Protein AF-Q9EXD4-F1 (afdb_monomer)

Sequence (128 aa):
MSNFFEKYINGFIETLDQIDAADFQRIQHDFDPNQFPYDWVVERVSDVKDYLLNPRDFSDVETFKSTMRAKIKHFYACYSSKIPFFLFTSFVLAIFNSVGQYVKYHCDLDFTNPDAVTIFFREKALND

Secondary structure (DSSP, 8-state):
---HHHHHHHHHHHHHHT--HHHHHHHHHH--TTSS-HHHHHTT-TTHHHH---GGG-SSHHHHHHHHHHHHHHHHHHHTTTS-HHHHHHHHHHHTHHHHHHHHHH----TT-HHHHHHHHHHHTT--

Organism: Mycoplasma pneumoniae (strain ATCC 29342 / M129 / Subtype 1) (NCBI:txid272634)

Solvent-accessible surface area (backbone atoms only — not comparable to full-atom values): 7500 Å² total; per-residue (Å²): 130,88,50,71,65,56,38,32,51,48,10,47,51,56,54,48,68,68,56,44,66,69,54,41,53,49,43,39,69,71,63,58,81,75,80,37,75,40,71,68,40,53,79,74,36,91,63,48,77,80,54,56,72,64,63,74,82,46,95,49,55,66,65,44,46,54,52,49,53,54,42,52,52,51,48,46,74,72,36,64,90,76,43,60,66,74,57,43,56,53,42,48,43,36,52,48,36,66,52,52,50,53,46,61,75,77,41,101,68,59,81,88,39,67,64,57,53,50,48,51,25,37,50,51,51,66,76,118

Foldseek 3Di:
DPQLLNLLLLLLLVLLVPQAFVLLVVLLVPPDLPPAVQVVLCVPPVVLVVLADRSVVDPGSVVVSVSNNVSSVVCCVVPVVPDPPLVSLSNCCSRVVSSVSSCVVPDPFDPVDSVRSSVNSSVSSVPD

Structure (mmCIF, N/CA/C/O backbone):
data_AF-Q9EXD4-F1
#
_entry.id   AF-Q9EXD4-F1
#
loop_
_atom_site.group_PDB
_atom_site.id
_atom_site.type_symbol
_atom_site.label_atom_id
_atom_site.label_alt_id
_atom_site.label_comp_id
_atom_site.label_asym_id
_atom_site.label_entity_id
_atom_site.label_seq_id
_atom_site.pdbx_PDB_ins_code
_a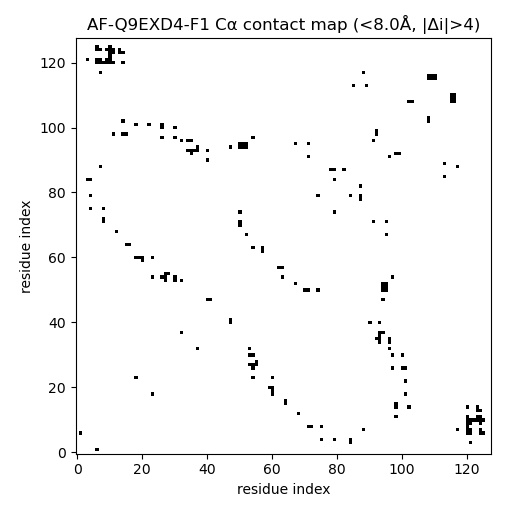tom_site.Cartn_x
_atom_site.Cartn_y
_atom_site.Cartn_z
_atom_site.occupancy
_atom_site.B_iso_or_equiv
_atom_site.auth_seq_id
_atom_site.auth_comp_id
_atom_site.auth_asym_id
_atom_site.auth_atom_id
_atom_site.pdbx_PDB_model_num
ATOM 1 N N . MET A 1 1 ? 1.554 -17.017 16.048 1.00 41.81 1 MET A N 1
ATOM 2 C CA . MET A 1 1 ? 1.756 -17.178 14.592 1.00 41.81 1 MET A CA 1
ATOM 3 C C . MET A 1 1 ? 1.886 -15.788 14.015 1.00 41.81 1 MET A C 1
ATOM 5 O O . MET A 1 1 ? 0.988 -14.994 14.250 1.00 41.81 1 MET A O 1
ATOM 9 N N . SER A 1 2 ? 2.984 -15.466 13.336 1.00 51.72 2 SER A N 1
ATOM 10 C CA . SER A 1 2 ? 3.032 -14.220 12.569 1.00 51.72 2 SER A CA 1
ATOM 11 C C . SER A 1 2 ? 2.018 -14.337 11.432 1.00 51.72 2 SER A C 1
ATOM 13 O O . SER A 1 2 ? 2.086 -15.284 10.647 1.00 51.72 2 SER A O 1
ATOM 15 N N . ASN A 1 3 ? 1.026 -13.449 11.417 1.00 79.12 3 ASN A N 1
ATOM 16 C CA . ASN A 1 3 ? -0.038 -13.478 10.428 1.00 79.12 3 ASN A CA 1
ATOM 17 C C . ASN A 1 3 ? 0.558 -13.084 9.065 1.00 79.12 3 ASN A C 1
ATOM 19 O O . ASN A 1 3 ? 1.175 -12.027 8.953 1.00 79.12 3 ASN A O 1
ATOM 23 N N . PHE A 1 4 ? 0.411 -13.922 8.032 1.00 85.62 4 PHE A N 1
ATOM 24 C CA . PHE A 1 4 ? 0.935 -13.639 6.684 1.00 85.62 4 PHE A CA 1
ATOM 25 C C . PHE A 1 4 ? 0.501 -12.261 6.170 1.00 85.62 4 PHE A C 1
ATOM 27 O O . PHE A 1 4 ? 1.292 -11.561 5.541 1.00 85.62 4 PHE A O 1
ATOM 34 N N . PHE A 1 5 ? -0.723 -11.850 6.508 1.00 89.12 5 PHE A N 1
ATOM 35 C CA . PHE A 1 5 ? -1.245 -10.529 6.185 1.00 89.12 5 PHE A CA 1
ATOM 36 C C . PHE A 1 5 ? -0.460 -9.405 6.865 1.00 89.12 5 PHE A C 1
ATOM 38 O O . PHE A 1 5 ? -0.137 -8.417 6.220 1.00 89.12 5 PHE A O 1
ATOM 45 N N . GLU A 1 6 ? -0.121 -9.556 8.144 1.00 89.00 6 GLU A N 1
ATOM 46 C CA . GLU A 1 6 ? 0.622 -8.546 8.901 1.00 89.00 6 GLU A CA 1
ATOM 47 C C . GLU A 1 6 ? 2.035 -8.366 8.344 1.00 89.00 6 GLU A C 1
ATOM 49 O O . GLU A 1 6 ? 2.454 -7.240 8.102 1.00 89.00 6 GLU A O 1
ATOM 54 N N . LYS A 1 7 ? 2.736 -9.468 8.041 1.00 88.19 7 LYS A N 1
ATOM 55 C CA . LYS A 1 7 ? 4.046 -9.409 7.370 1.00 88.19 7 LYS A CA 1
ATOM 56 C C . LYS A 1 7 ? 3.963 -8.694 6.027 1.00 88.19 7 LYS A C 1
ATOM 58 O O . LYS A 1 7 ? 4.773 -7.820 5.753 1.00 88.19 7 LYS A O 1
ATOM 63 N N . TYR A 1 8 ? 2.971 -9.043 5.211 1.00 89.56 8 TYR A N 1
ATOM 64 C CA . TYR A 1 8 ? 2.772 -8.403 3.916 1.00 89.56 8 TYR A CA 1
ATOM 65 C C . TYR A 1 8 ? 2.513 -6.894 4.052 1.00 89.56 8 TYR A C 1
ATOM 67 O O . TYR A 1 8 ? 3.142 -6.098 3.362 1.00 89.56 8 TYR A O 1
ATOM 75 N N . ILE A 1 9 ? 1.632 -6.487 4.972 1.00 92.88 9 ILE A N 1
ATOM 76 C CA . ILE A 1 9 ? 1.331 -5.070 5.217 1.00 92.88 9 ILE A CA 1
ATOM 77 C C . ILE A 1 9 ? 2.538 -4.317 5.776 1.00 92.88 9 ILE A C 1
ATOM 79 O O . ILE A 1 9 ? 2.773 -3.183 5.368 1.00 92.88 9 ILE A O 1
ATOM 83 N N . ASN A 1 10 ? 3.322 -4.926 6.664 1.00 91.94 10 ASN A N 1
ATOM 84 C CA . ASN A 1 10 ? 4.518 -4.285 7.204 1.00 91.94 10 ASN A CA 1
ATOM 85 C C . ASN A 1 10 ? 5.553 -4.025 6.108 1.00 91.94 10 ASN A C 1
ATOM 87 O O . ASN A 1 10 ? 6.029 -2.902 6.002 1.00 91.94 10 ASN A O 1
ATOM 91 N N . GLY A 1 11 ? 5.819 -4.995 5.232 1.00 91.31 11 GLY A N 1
ATOM 92 C CA . GLY A 1 11 ? 6.750 -4.774 4.124 1.00 91.31 11 GLY A CA 1
ATOM 93 C C . GLY A 1 11 ? 6.204 -3.828 3.058 1.00 91.31 11 GLY A C 1
ATOM 94 O O . GLY A 1 11 ? 6.966 -3.093 2.433 1.00 91.31 11 GLY A O 1
ATOM 95 N N . PHE A 1 12 ? 4.879 -3.771 2.881 1.00 93.19 12 PHE A N 1
ATOM 96 C CA . PHE A 1 12 ? 4.245 -2.730 2.072 1.00 93.19 12 PHE A CA 1
ATOM 97 C C . PHE A 1 12 ? 4.499 -1.334 2.656 1.00 93.19 12 PHE A C 1
ATOM 99 O O . PHE A 1 12 ? 4.870 -0.421 1.923 1.00 93.19 12 PHE A O 1
ATOM 106 N N . ILE A 1 13 ? 4.326 -1.163 3.971 1.00 94.31 13 ILE A N 1
ATOM 107 C CA . ILE A 1 13 ? 4.574 0.108 4.669 1.00 94.31 13 ILE A CA 1
ATOM 108 C C . ILE A 1 13 ? 6.059 0.482 4.621 1.00 94.31 13 ILE A C 1
ATOM 110 O O . ILE A 1 13 ? 6.381 1.633 4.358 1.00 94.31 13 ILE A O 1
ATOM 114 N N . GLU A 1 14 ? 6.960 -0.473 4.810 1.00 92.69 14 GLU A N 1
ATOM 115 C CA . GLU A 1 14 ? 8.402 -0.242 4.700 1.00 92.69 14 GLU A CA 1
ATOM 116 C C . GLU A 1 14 ? 8.797 0.199 3.282 1.00 92.69 14 GLU A C 1
ATOM 118 O O . GLU A 1 14 ? 9.573 1.134 3.101 1.00 92.69 14 GLU A O 1
ATOM 123 N N . THR A 1 15 ? 8.196 -0.414 2.260 1.00 92.75 15 THR A N 1
ATOM 124 C CA . THR A 1 15 ? 8.395 -0.005 0.863 1.00 92.75 15 THR A CA 1
ATOM 125 C C . THR A 1 15 ? 7.835 1.397 0.604 1.00 92.75 15 THR A C 1
ATOM 127 O O . THR A 1 15 ? 8.478 2.202 -0.062 1.00 92.75 15 THR A O 1
ATOM 130 N N . LEU A 1 16 ? 6.658 1.722 1.151 1.00 94.81 16 LEU A N 1
ATOM 131 C CA . LEU A 1 16 ? 6.085 3.072 1.099 1.00 94.81 16 LEU A CA 1
ATOM 132 C C . LEU A 1 16 ? 7.030 4.107 1.724 1.00 94.81 16 LEU A C 1
ATOM 134 O O . LEU A 1 16 ? 7.174 5.207 1.192 1.00 94.81 16 LEU A O 1
ATOM 138 N N . ASP A 1 17 ? 7.689 3.764 2.827 1.00 94.38 17 ASP A N 1
ATOM 139 C CA . ASP A 1 17 ? 8.588 4.673 3.535 1.00 94.38 17 ASP A CA 1
ATOM 140 C C . ASP A 1 17 ? 9.875 4.967 2.744 1.00 94.38 17 ASP A C 1
ATOM 142 O O . ASP A 1 17 ? 10.440 6.053 2.904 1.00 94.38 17 ASP A O 1
ATOM 146 N N . GLN A 1 18 ? 10.272 4.067 1.834 1.00 93.62 18 GLN A N 1
ATOM 147 C CA . GLN A 1 18 ? 11.418 4.233 0.930 1.00 93.62 18 GLN A CA 1
ATOM 148 C C . GLN A 1 18 ? 11.158 5.213 -0.231 1.00 93.62 18 GLN A C 1
ATOM 150 O O . GLN A 1 18 ? 12.115 5.646 -0.864 1.00 93.62 18 GLN A O 1
ATOM 155 N N . ILE A 1 19 ? 9.903 5.597 -0.501 1.00 94.50 19 ILE A N 1
ATOM 156 C CA . ILE A 1 19 ? 9.567 6.558 -1.566 1.00 94.50 19 ILE A CA 1
ATOM 157 C C . ILE A 1 19 ? 10.094 7.945 -1.187 1.00 94.50 19 ILE A C 1
ATOM 159 O O . ILE A 1 19 ? 9.614 8.545 -0.227 1.00 94.50 19 ILE A O 1
ATOM 163 N N . ASP A 1 20 ? 11.045 8.499 -1.929 1.00 95.25 20 ASP A N 1
ATOM 164 C CA . ASP A 1 20 ? 11.515 9.867 -1.695 1.00 95.25 20 ASP A CA 1
ATOM 165 C C . ASP A 1 20 ? 10.739 10.916 -2.521 1.00 95.25 20 ASP A C 1
ATOM 167 O O . ASP A 1 20 ? 9.750 10.616 -3.193 1.00 95.25 20 ASP A O 1
ATOM 171 N N . ALA A 1 21 ? 11.147 12.186 -2.446 1.00 94.94 21 ALA A N 1
ATOM 172 C CA . ALA A 1 21 ? 10.490 13.263 -3.186 1.00 94.94 21 ALA A CA 1
ATOM 173 C C . ALA A 1 21 ? 10.618 13.116 -4.716 1.00 94.94 21 ALA A C 1
ATOM 175 O O . ALA A 1 21 ? 9.697 13.501 -5.437 1.00 94.94 21 ALA A O 1
ATOM 176 N N . ALA A 1 22 ? 11.732 12.572 -5.215 1.00 94.62 22 ALA A N 1
ATOM 177 C CA . ALA A 1 22 ? 11.949 12.366 -6.644 1.00 94.62 22 ALA A CA 1
ATOM 178 C C . ALA A 1 22 ? 11.111 11.187 -7.156 1.00 94.62 22 ALA A C 1
ATOM 180 O O . ALA A 1 22 ? 10.438 11.304 -8.184 1.00 94.62 22 ALA A O 1
ATOM 181 N N . ASP A 1 23 ? 11.073 10.088 -6.401 1.00 94.38 23 ASP A N 1
ATOM 182 C CA . ASP A 1 23 ? 10.192 8.954 -6.669 1.00 94.38 23 ASP A CA 1
ATOM 183 C C . ASP A 1 23 ? 8.728 9.374 -6.647 1.00 94.38 23 ASP A C 1
ATOM 185 O O . ASP A 1 23 ? 7.961 9.012 -7.538 1.00 94.38 23 ASP A O 1
ATOM 189 N N . PHE A 1 24 ? 8.338 10.182 -5.662 1.00 95.94 24 PHE A N 1
ATOM 190 C CA . PHE A 1 24 ? 6.974 10.672 -5.551 1.00 95.94 24 PHE A CA 1
ATOM 191 C C . PHE A 1 24 ? 6.565 11.512 -6.765 1.00 95.94 24 PHE A C 1
ATOM 193 O O . PHE A 1 24 ? 5.511 11.256 -7.343 1.00 95.94 24 PHE A O 1
ATOM 200 N N . GLN A 1 25 ? 7.410 12.443 -7.220 1.00 94.56 25 GLN A N 1
ATOM 201 C CA . GLN A 1 25 ? 7.146 13.214 -8.443 1.00 94.56 25 GLN A CA 1
ATOM 202 C C . GLN A 1 25 ? 6.986 12.311 -9.671 1.00 94.56 25 GLN A C 1
ATOM 204 O O . GLN A 1 25 ? 6.085 12.521 -10.488 1.00 94.56 25 GLN A O 1
ATOM 209 N N . ARG A 1 26 ? 7.821 11.274 -9.788 1.00 94.75 26 ARG A N 1
ATOM 210 C CA . ARG A 1 26 ? 7.716 10.295 -10.873 1.00 94.75 26 ARG A CA 1
ATOM 211 C C . ARG A 1 26 ? 6.413 9.498 -10.800 1.00 94.75 26 ARG A C 1
ATOM 213 O O . ARG A 1 26 ? 5.731 9.363 -11.808 1.00 94.75 26 ARG A O 1
ATOM 220 N N . ILE A 1 27 ? 6.029 9.025 -9.615 1.00 93.62 27 ILE A N 1
ATOM 221 C CA . ILE A 1 27 ? 4.747 8.346 -9.375 1.00 93.62 27 ILE A CA 1
ATOM 222 C C . ILE A 1 27 ? 3.577 9.264 -9.736 1.00 93.62 27 ILE A C 1
ATOM 224 O O . ILE A 1 27 ? 2.659 8.828 -10.416 1.00 93.62 27 ILE A O 1
ATOM 228 N N . GLN A 1 28 ? 3.595 10.537 -9.330 1.00 93.88 28 GLN A N 1
ATOM 229 C CA . GLN A 1 28 ? 2.548 11.497 -9.695 1.00 93.88 28 GLN A CA 1
ATOM 230 C C . GLN A 1 28 ? 2.416 11.650 -11.212 1.00 93.88 28 GLN A C 1
ATOM 232 O O . GLN A 1 28 ? 1.297 11.686 -11.734 1.00 93.88 28 GLN A O 1
ATOM 237 N N . HIS A 1 29 ? 3.541 11.729 -11.920 1.00 92.50 29 HIS A N 1
ATOM 238 C CA . HIS A 1 29 ? 3.566 11.833 -13.374 1.00 92.50 29 HIS A CA 1
ATOM 239 C C . HIS A 1 29 ? 2.989 10.570 -14.033 1.00 92.50 29 HIS A C 1
ATOM 241 O O . HIS A 1 29 ? 2.000 10.650 -14.765 1.00 92.50 29 HIS A O 1
ATOM 247 N N . ASP A 1 30 ? 3.528 9.404 -13.682 1.00 90.25 30 ASP A N 1
ATOM 248 C CA . ASP A 1 30 ? 3.240 8.109 -14.311 1.00 90.25 30 ASP A CA 1
ATOM 249 C C . ASP A 1 30 ? 1.984 7.412 -13.740 1.00 90.25 30 ASP A C 1
ATOM 251 O O . ASP A 1 30 ? 1.672 6.272 -14.095 1.00 90.25 30 ASP A O 1
ATOM 255 N N . PHE A 1 31 ? 1.245 8.072 -12.841 1.00 89.50 31 PHE A N 1
ATOM 256 C CA . PHE A 1 31 ? 0.075 7.483 -12.198 1.00 89.50 31 PHE A CA 1
ATOM 257 C C . PHE A 1 31 ? -1.024 7.126 -13.204 1.00 89.50 31 PHE A C 1
ATOM 259 O O . PHE A 1 31 ? -1.580 8.006 -13.873 1.00 89.50 31 PHE A O 1
ATOM 266 N N . ASP A 1 32 ? -1.394 5.845 -13.226 1.00 85.06 32 ASP A N 1
ATOM 267 C CA . ASP A 1 32 ? -2.555 5.330 -13.948 1.00 85.06 32 ASP A CA 1
ATOM 268 C C . ASP A 1 32 ? -3.418 4.472 -13.001 1.00 85.06 32 ASP A C 1
ATOM 270 O O . ASP A 1 32 ? -2.983 3.391 -12.577 1.00 85.06 32 ASP A O 1
ATOM 274 N N . PRO A 1 33 ? -4.641 4.920 -12.651 1.00 75.69 33 PRO A N 1
ATOM 275 C CA . PRO A 1 33 ? -5.536 4.164 -11.776 1.00 75.69 33 PRO A CA 1
ATOM 276 C C . PRO A 1 33 ? -6.004 2.832 -12.386 1.00 75.69 33 PRO A C 1
ATOM 278 O O . PRO A 1 33 ? -6.428 1.954 -11.640 1.00 75.69 33 PRO A O 1
ATOM 281 N N . ASN A 1 34 ? -5.893 2.643 -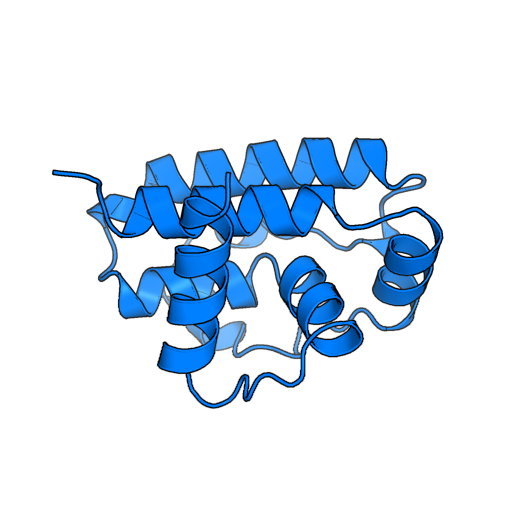13.706 1.00 73.19 34 ASN A N 1
ATOM 282 C CA . ASN A 1 34 ? -6.343 1.433 -14.401 1.00 73.19 34 ASN A CA 1
ATOM 283 C C . ASN A 1 34 ? -5.219 0.409 -14.640 1.00 73.19 34 ASN A C 1
ATOM 285 O O . ASN A 1 34 ? -5.436 -0.607 -15.299 1.00 73.19 34 ASN A O 1
ATOM 289 N N . GLN A 1 35 ? -4.011 0.653 -14.118 1.00 72.31 35 GLN A N 1
ATOM 290 C CA . GLN A 1 35 ? -2.848 -0.210 -14.354 1.00 72.31 35 GLN A CA 1
ATOM 291 C C . GLN A 1 35 ? -2.986 -1.613 -13.732 1.00 72.31 35 GLN A C 1
ATOM 293 O O . GLN A 1 35 ? -2.367 -2.572 -14.195 1.00 72.31 35 GLN A O 1
ATOM 298 N N . PHE A 1 36 ? -3.771 -1.730 -12.666 1.00 72.25 36 PHE A N 1
ATOM 299 C CA . PHE A 1 36 ? -4.102 -2.985 -11.994 1.00 72.25 36 PHE A CA 1
ATOM 300 C C . PHE A 1 36 ? -5.590 -3.284 -12.216 1.00 72.25 36 PHE A C 1
ATOM 302 O O . PHE A 1 36 ? -6.326 -2.347 -12.519 1.00 72.25 36 PHE A O 1
ATOM 309 N N . PRO A 1 37 ? -6.053 -4.546 -12.089 1.00 71.81 37 PRO A N 1
ATOM 310 C CA . PRO A 1 37 ? -7.428 -4.953 -12.408 1.00 71.81 37 PRO A CA 1
ATOM 311 C C . PRO A 1 37 ? -8.453 -4.366 -11.420 1.00 71.81 37 PRO A C 1
ATOM 313 O O . PRO A 1 37 ? -9.033 -5.070 -10.596 1.00 71.81 37 PRO A O 1
ATOM 316 N N . TYR A 1 38 ? -8.654 -3.053 -11.496 1.00 72.94 38 TYR A N 1
ATOM 317 C CA . TYR A 1 38 ? -9.407 -2.245 -10.552 1.00 72.94 38 TYR A CA 1
ATOM 318 C C . TYR A 1 38 ? -10.882 -2.635 -10.540 1.00 72.94 38 TYR A C 1
ATOM 320 O O . TYR A 1 38 ? -11.429 -2.870 -9.464 1.00 72.94 38 TYR A O 1
ATOM 328 N N . ASP A 1 39 ? -11.488 -2.819 -11.717 1.00 79.19 39 ASP A N 1
ATOM 329 C CA . ASP A 1 39 ? -12.895 -3.216 -11.869 1.00 79.19 39 ASP A CA 1
ATOM 330 C C . ASP A 1 39 ? -13.234 -4.458 -11.037 1.00 79.19 39 ASP A C 1
ATOM 332 O O . ASP A 1 39 ? -14.235 -4.501 -10.323 1.00 79.19 39 ASP A O 1
ATOM 336 N N . TRP A 1 40 ? -12.335 -5.442 -11.037 1.00 77.75 40 TRP A N 1
ATOM 337 C CA . TRP A 1 40 ? -12.5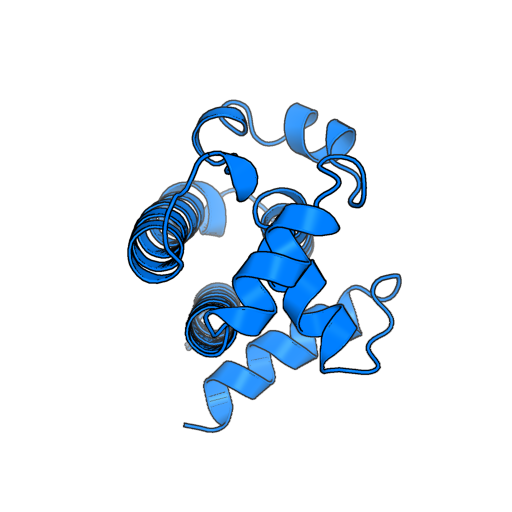16 -6.682 -10.291 1.00 77.75 40 TRP A CA 1
ATOM 338 C C . TRP A 1 40 ? -12.472 -6.491 -8.765 1.00 77.75 40 TRP A C 1
ATOM 340 O O . TRP A 1 40 ? -13.120 -7.241 -8.024 1.00 77.75 40 TRP A O 1
ATOM 350 N N . VAL A 1 41 ? -11.737 -5.480 -8.289 1.00 83.19 41 VAL A N 1
ATOM 351 C CA . VAL A 1 41 ? -11.690 -5.091 -6.872 1.00 83.19 41 VAL A CA 1
ATOM 352 C C . VAL A 1 41 ? -12.956 -4.344 -6.468 1.00 83.19 41 VAL A C 1
ATOM 354 O O . VAL A 1 41 ? -13.500 -4.630 -5.401 1.00 83.19 41 VAL A O 1
ATOM 357 N N . VAL A 1 42 ? -13.469 -3.449 -7.323 1.00 82.62 42 VAL A N 1
ATOM 358 C CA . VAL A 1 42 ? -14.714 -2.699 -7.059 1.00 82.62 42 VAL A CA 1
ATOM 359 C C . VAL A 1 42 ? -15.901 -3.633 -6.819 1.00 82.62 42 VAL A C 1
ATOM 361 O O . VAL A 1 42 ? -16.744 -3.355 -5.971 1.00 82.62 42 VAL A O 1
ATOM 364 N N . GLU A 1 43 ? -15.941 -4.781 -7.496 1.00 82.19 43 GLU A N 1
ATOM 365 C CA . GLU A 1 43 ? -16.982 -5.798 -7.296 1.00 82.19 43 GLU A CA 1
ATOM 366 C C . GLU A 1 43 ? -16.944 -6.486 -5.917 1.00 82.19 43 GLU A C 1
ATOM 368 O O . GLU A 1 43 ? -17.938 -7.085 -5.505 1.00 82.19 43 GLU A O 1
ATOM 373 N N . ARG A 1 44 ? -15.804 -6.465 -5.212 1.00 81.00 44 ARG A N 1
ATOM 374 C CA . ARG A 1 44 ? -15.556 -7.277 -3.997 1.00 81.00 44 ARG A CA 1
ATOM 375 C C . ARG A 1 44 ? -15.262 -6.454 -2.750 1.00 81.00 44 ARG A C 1
ATOM 377 O O . ARG A 1 44 ? -15.382 -6.968 -1.639 1.00 81.00 44 ARG A O 1
ATOM 384 N N . VAL A 1 45 ? -14.896 -5.192 -2.929 1.00 84.44 45 VAL A N 1
ATOM 385 C CA . VAL A 1 45 ? -14.629 -4.225 -1.865 1.00 84.44 45 VAL A CA 1
ATOM 386 C C . VAL A 1 45 ? -15.648 -3.099 -2.022 1.00 84.44 45 VAL A C 1
ATOM 388 O O . VAL A 1 45 ? -15.454 -2.165 -2.795 1.00 84.44 45 VAL A O 1
ATOM 391 N N . SER A 1 46 ? -16.771 -3.202 -1.309 1.00 82.12 46 SER A N 1
ATOM 392 C CA . SER A 1 46 ? -17.918 -2.294 -1.485 1.00 82.12 46 SER A CA 1
ATOM 393 C C . SER A 1 46 ? -17.599 -0.825 -1.189 1.00 82.12 46 SER A C 1
ATOM 395 O O . SER A 1 46 ? -18.242 0.069 -1.731 1.00 82.12 46 SER A O 1
ATOM 397 N N . ASP A 1 47 ? -16.608 -0.578 -0.337 1.00 87.19 47 ASP A N 1
ATOM 398 C CA . ASP A 1 47 ? -16.113 0.735 0.091 1.00 87.19 47 ASP A CA 1
ATOM 399 C C . ASP A 1 47 ? -14.745 1.074 -0.538 1.00 87.19 47 ASP A C 1
ATOM 401 O O . ASP A 1 47 ? -14.023 1.933 -0.043 1.00 87.19 47 ASP A O 1
ATOM 405 N N . VAL A 1 48 ? -14.372 0.441 -1.663 1.00 84.81 48 VAL A N 1
ATOM 406 C CA . VAL A 1 48 ? -13.067 0.639 -2.336 1.00 84.81 48 VAL A CA 1
ATOM 407 C C . VAL A 1 48 ? -12.712 2.115 -2.546 1.00 84.81 48 VAL A C 1
ATOM 409 O O . VAL A 1 48 ? -11.549 2.506 -2.434 1.00 84.81 48 VAL A O 1
ATOM 412 N N . LYS A 1 49 ? -13.722 2.950 -2.819 1.00 84.62 49 LYS A N 1
ATOM 413 C CA . LYS A 1 49 ? -13.572 4.388 -3.068 1.00 84.62 49 LYS A CA 1
ATOM 414 C C . LYS A 1 49 ? -12.998 5.135 -1.863 1.00 84.62 49 LYS A C 1
ATOM 416 O O . LYS A 1 49 ? -12.280 6.110 -2.062 1.00 84.62 49 LYS A O 1
ATOM 421 N N . ASP A 1 50 ? -13.225 4.644 -0.647 1.00 89.38 50 ASP A N 1
ATOM 422 C CA . ASP A 1 50 ? -12.707 5.256 0.579 1.00 89.38 50 ASP A CA 1
ATOM 423 C C . ASP A 1 50 ? -11.190 5.059 0.712 1.00 89.38 50 ASP A C 1
ATOM 425 O O . ASP A 1 50 ? -10.498 5.849 1.362 1.00 89.38 50 ASP A O 1
ATOM 429 N N . TYR A 1 51 ? -10.633 4.053 0.034 1.00 90.25 51 TYR A N 1
ATOM 430 C CA . TYR A 1 51 ? -9.206 3.737 0.073 1.00 90.25 51 TYR A CA 1
ATOM 431 C C . TYR A 1 51 ? -8.403 4.359 -1.065 1.00 90.25 51 TYR A C 1
ATOM 433 O O . TYR A 1 51 ? -7.192 4.524 -0.925 1.00 90.25 51 TYR A O 1
ATOM 441 N N . LEU A 1 52 ? -9.064 4.753 -2.153 1.00 86.31 52 LEU A N 1
ATOM 442 C CA . LEU A 1 52 ? -8.390 5.320 -3.311 1.00 86.31 52 LEU A CA 1
ATOM 443 C C . LEU A 1 52 ? -7.618 6.588 -2.960 1.00 86.31 52 LEU A C 1
ATOM 445 O O . LEU A 1 52 ? -8.093 7.453 -2.216 1.00 86.31 52 LEU A O 1
ATOM 449 N N . LEU A 1 53 ? -6.41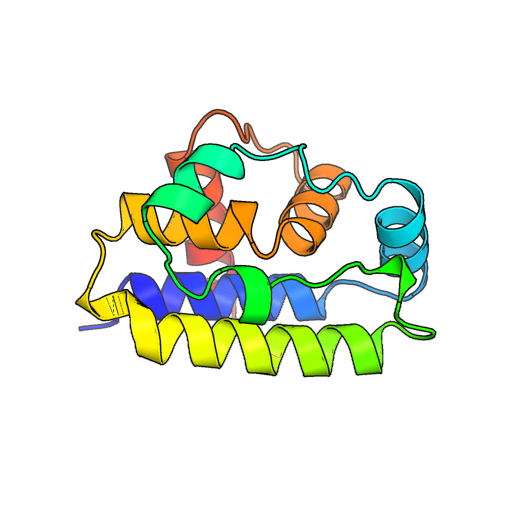8 6.677 -3.520 1.00 89.62 53 LEU A N 1
ATOM 450 C CA . LEU A 1 53 ? -5.552 7.839 -3.462 1.00 89.62 53 LEU A CA 1
ATOM 451 C C . LEU A 1 53 ? -5.055 8.123 -4.868 1.00 89.62 53 LEU A C 1
ATOM 453 O O . LEU A 1 53 ? -4.510 7.240 -5.523 1.00 89.62 53 LEU A O 1
ATOM 457 N N . ASN A 1 54 ? -5.226 9.359 -5.314 1.00 91.06 54 ASN A N 1
ATOM 458 C CA . ASN A 1 54 ? -4.543 9.858 -6.490 1.00 91.06 54 ASN A CA 1
ATOM 459 C C . ASN A 1 54 ? -3.324 10.657 -6.004 1.00 91.06 54 ASN A C 1
ATOM 461 O O . ASN A 1 54 ? -3.507 11.702 -5.381 1.00 91.06 54 ASN A O 1
ATOM 465 N N . PRO A 1 55 ? -2.083 10.200 -6.257 1.00 92.81 55 PRO A N 1
ATOM 466 C CA . PRO A 1 55 ? -0.869 10.907 -5.851 1.00 92.81 55 PRO A CA 1
ATOM 467 C C . PRO A 1 55 ? -0.835 12.370 -6.300 1.00 92.81 55 PRO A C 1
ATOM 469 O O . PRO A 1 55 ? -0.233 13.200 -5.626 1.00 92.81 55 PRO A O 1
ATOM 472 N N . ARG A 1 56 ? -1.504 12.708 -7.411 1.00 93.62 56 ARG A N 1
ATOM 473 C CA . ARG A 1 56 ? -1.583 14.079 -7.942 1.00 93.62 56 ARG A CA 1
ATOM 474 C C . ARG A 1 56 ? -2.376 15.039 -7.046 1.00 93.62 56 ARG A C 1
ATOM 476 O O . ARG A 1 56 ? -2.227 16.245 -7.203 1.00 93.62 56 ARG A O 1
ATOM 483 N N . ASP A 1 57 ? -3.168 14.525 -6.106 1.00 94.50 57 ASP A N 1
ATOM 484 C CA . ASP A 1 57 ? -3.937 15.339 -5.154 1.00 94.50 57 ASP A CA 1
ATOM 485 C C . ASP A 1 57 ? -3.089 15.812 -3.955 1.00 94.50 57 ASP A C 1
ATOM 487 O O . ASP A 1 57 ? -3.563 16.578 -3.118 1.00 94.50 57 ASP A O 1
ATOM 491 N N . PHE A 1 58 ? -1.834 15.360 -3.851 1.00 95.69 58 PHE A N 1
ATOM 492 C CA . PHE A 1 58 ? -0.935 15.656 -2.736 1.00 95.69 58 PHE A CA 1
ATOM 493 C C . PHE A 1 58 ? 0.207 16.579 -3.175 1.00 95.69 58 PHE A C 1
ATOM 495 O O . PHE A 1 58 ? 0.825 16.373 -4.217 1.00 95.69 58 PHE A O 1
ATOM 502 N N . SER A 1 59 ? 0.523 17.586 -2.359 1.00 91.94 59 SER A N 1
ATOM 503 C CA . SER A 1 59 ? 1.619 18.532 -2.618 1.00 91.94 59 SER A CA 1
ATOM 504 C C . SER A 1 59 ? 3.001 18.005 -2.237 1.00 91.94 59 SER A C 1
ATOM 506 O O . SER A 1 59 ? 4.007 18.498 -2.741 1.00 91.94 59 SER A O 1
ATOM 508 N N . ASP A 1 60 ? 3.059 17.041 -1.323 1.00 94.12 60 ASP A N 1
ATOM 509 C CA . ASP A 1 60 ? 4.295 16.544 -0.736 1.00 94.12 60 ASP A CA 1
ATOM 510 C C . ASP A 1 60 ? 4.194 15.057 -0.384 1.00 94.12 60 ASP A C 1
ATOM 512 O O . ASP A 1 60 ? 3.117 14.516 -0.110 1.00 94.12 60 ASP A O 1
ATOM 516 N N . VAL A 1 61 ? 5.357 14.405 -0.393 1.00 95.81 61 VAL A N 1
ATOM 517 C CA . VAL A 1 61 ? 5.484 12.962 -0.177 1.00 95.81 61 VAL A CA 1
ATOM 518 C C . VAL A 1 61 ? 5.128 12.547 1.254 1.00 95.81 61 VAL A C 1
ATOM 520 O O . VAL A 1 61 ? 4.602 11.456 1.455 1.00 95.81 61 VAL A O 1
ATOM 523 N N . GLU A 1 62 ? 5.339 13.405 2.253 1.00 96.62 62 GLU A N 1
ATOM 524 C CA . GLU A 1 62 ? 5.110 13.055 3.660 1.00 96.62 62 GLU A CA 1
ATOM 525 C C . GLU A 1 62 ? 3.613 12.995 3.995 1.00 96.62 62 GLU A C 1
ATOM 527 O O . GLU A 1 62 ? 3.144 12.036 4.616 1.00 96.62 62 GLU A O 1
ATOM 532 N N . THR A 1 63 ? 2.823 13.954 3.505 1.00 95.94 63 THR A N 1
ATOM 533 C CA . THR A 1 63 ? 1.357 13.929 3.614 1.00 95.94 63 THR A CA 1
ATOM 534 C C . THR A 1 63 ? 0.773 12.740 2.852 1.00 95.94 63 THR A C 1
ATOM 536 O O . THR A 1 63 ? -0.132 12.060 3.354 1.00 95.94 63 THR A O 1
ATOM 539 N N . PHE A 1 64 ? 1.320 12.440 1.671 1.00 95.81 64 PHE A N 1
ATOM 540 C CA . PHE A 1 64 ? 0.948 11.261 0.894 1.00 95.81 64 PHE A CA 1
ATOM 541 C C . PHE A 1 64 ? 1.228 9.956 1.662 1.00 95.81 64 PHE A C 1
ATOM 543 O O . PHE A 1 64 ? 0.303 9.163 1.865 1.00 95.81 64 PHE A O 1
ATOM 550 N N . LYS A 1 65 ? 2.454 9.758 2.170 1.00 96.44 65 LYS A N 1
ATOM 551 C CA . LYS A 1 65 ? 2.848 8.587 2.975 1.00 96.44 65 LYS A CA 1
ATOM 552 C C . LYS A 1 65 ? 1.969 8.421 4.206 1.00 96.44 65 LYS A C 1
ATOM 554 O O . LYS A 1 65 ? 1.454 7.332 4.458 1.00 96.44 65 LYS A O 1
ATOM 559 N N . SER A 1 66 ? 1.759 9.502 4.956 1.00 96.31 66 SER A N 1
ATOM 560 C CA . SER A 1 66 ? 0.927 9.498 6.160 1.00 96.31 66 SER A CA 1
ATOM 561 C C . SER A 1 66 ? -0.511 9.062 5.851 1.00 96.31 66 SER A C 1
ATOM 563 O O . SER A 1 66 ? -1.053 8.159 6.499 1.00 96.31 66 SER A O 1
ATOM 565 N N . THR A 1 67 ? -1.106 9.626 4.795 1.00 95.88 67 THR A N 1
ATOM 566 C CA . THR A 1 67 ? -2.472 9.289 4.367 1.00 95.88 67 THR A CA 1
ATOM 567 C C . THR A 1 67 ? -2.567 7.847 3.875 1.00 95.88 67 THR A C 1
ATOM 569 O O . THR A 1 67 ? -3.477 7.112 4.268 1.00 95.88 67 THR A O 1
ATOM 572 N N . MET A 1 68 ? -1.607 7.404 3.060 1.00 95.56 68 MET A N 1
ATOM 573 C CA . MET A 1 68 ? -1.559 6.035 2.555 1.00 95.56 68 MET A CA 1
ATOM 574 C C . MET A 1 68 ? -1.401 5.024 3.689 1.00 95.56 68 MET A C 1
ATOM 576 O O . MET A 1 68 ? -2.137 4.039 3.726 1.00 95.56 68 MET A O 1
ATOM 580 N N . ARG A 1 69 ? -0.535 5.304 4.671 1.00 95.50 69 ARG A N 1
ATOM 581 C CA . ARG A 1 69 ? -0.350 4.480 5.872 1.00 95.50 69 ARG A CA 1
ATOM 582 C C . ARG A 1 69 ? -1.642 4.343 6.677 1.00 95.50 69 ARG A C 1
ATOM 584 O O . ARG A 1 69 ? -1.967 3.245 7.129 1.00 95.50 69 ARG A O 1
ATOM 591 N N . ALA A 1 70 ? -2.385 5.432 6.863 1.00 95.69 70 ALA A N 1
ATOM 592 C CA . ALA A 1 70 ? -3.671 5.383 7.554 1.00 95.69 70 ALA A CA 1
ATOM 593 C C . ALA A 1 70 ? -4.680 4.507 6.791 1.00 95.69 70 ALA A C 1
ATOM 595 O O . ALA A 1 70 ? -5.306 3.622 7.381 1.00 95.69 70 ALA A O 1
ATOM 596 N N . LYS A 1 71 ? -4.785 4.692 5.469 1.00 95.56 71 LYS A N 1
ATOM 597 C CA . LYS A 1 71 ? -5.727 3.947 4.625 1.00 95.56 71 LYS A CA 1
ATOM 598 C C . LYS A 1 71 ? -5.391 2.458 4.512 1.00 95.56 71 LYS A C 1
ATOM 600 O O . LYS A 1 71 ? -6.302 1.645 4.643 1.00 95.56 71 LYS A O 1
ATOM 605 N N . ILE A 1 72 ? -4.122 2.071 4.347 1.00 94.50 72 ILE A N 1
ATOM 606 C CA . ILE A 1 72 ? -3.737 0.648 4.284 1.00 94.50 72 ILE A CA 1
ATOM 607 C C . ILE A 1 72 ? -3.959 -0.064 5.622 1.00 94.50 72 ILE A C 1
ATOM 609 O O . ILE A 1 72 ? -4.451 -1.191 5.644 1.00 94.50 72 ILE A O 1
ATOM 613 N N . LYS A 1 73 ? -3.678 0.598 6.755 1.00 94.38 73 LYS A N 1
ATOM 614 C CA . LYS A 1 73 ? -3.964 0.040 8.087 1.00 94.38 73 LYS A CA 1
ATOM 615 C C . LYS A 1 73 ? -5.462 -0.151 8.306 1.00 94.38 73 LYS A C 1
ATOM 617 O O . LYS A 1 73 ? -5.870 -1.191 8.821 1.00 94.38 73 LYS A O 1
ATOM 622 N N . HIS A 1 74 ? -6.274 0.817 7.880 1.00 94.56 74 HIS A N 1
ATOM 623 C CA . HIS A 1 74 ? -7.728 0.685 7.916 1.00 94.56 74 HIS A CA 1
ATOM 624 C C . HIS A 1 74 ? -8.203 -0.472 7.023 1.00 94.56 74 HIS A C 1
ATOM 626 O O . HIS A 1 74 ? -8.965 -1.321 7.475 1.00 94.56 74 HIS A O 1
ATOM 632 N N . PHE A 1 75 ? -7.690 -0.575 5.792 1.00 93.25 75 PHE A N 1
ATOM 633 C CA . PHE A 1 75 ? -8.029 -1.662 4.870 1.00 93.25 75 PHE A CA 1
ATOM 634 C C . PHE A 1 75 ? -7.689 -3.033 5.465 1.00 93.25 75 PHE A C 1
ATOM 636 O O . PHE A 1 75 ? -8.527 -3.933 5.485 1.00 93.25 75 PHE A O 1
ATOM 643 N N . TYR A 1 76 ? -6.487 -3.176 6.028 1.00 93.12 76 TYR A N 1
ATOM 644 C CA . TYR A 1 76 ? -6.052 -4.385 6.721 1.00 93.12 76 TYR A CA 1
ATOM 645 C C . TYR A 1 76 ? -7.006 -4.782 7.854 1.00 93.12 76 TYR A C 1
ATOM 647 O O . TYR A 1 76 ? -7.453 -5.931 7.896 1.00 93.12 76 TYR A O 1
ATOM 655 N N . ALA A 1 77 ? -7.368 -3.845 8.732 1.00 92.06 77 ALA A N 1
ATOM 656 C CA . ALA A 1 77 ? -8.296 -4.105 9.831 1.00 92.06 77 ALA A CA 1
ATOM 657 C C . ALA A 1 77 ? -9.692 -4.528 9.333 1.00 92.06 77 ALA A C 1
ATOM 659 O O . ALA A 1 77 ? -10.319 -5.411 9.918 1.00 92.06 77 ALA A O 1
ATOM 660 N N . CYS A 1 78 ? -10.163 -3.933 8.235 1.00 90.25 78 CYS A N 1
ATOM 661 C CA . CYS A 1 78 ? -11.485 -4.202 7.677 1.00 90.25 78 CYS A CA 1
ATOM 662 C C . CYS A 1 78 ? -11.567 -5.513 6.886 1.00 90.25 78 CYS A C 1
ATOM 664 O O . CYS A 1 78 ? -12.633 -6.136 6.893 1.00 90.25 78 CYS A O 1
ATOM 666 N N . TYR A 1 79 ? -10.491 -5.915 6.199 1.00 90.06 79 TYR A N 1
ATOM 667 C CA . TYR A 1 79 ? -10.548 -6.944 5.154 1.00 90.06 79 TYR A CA 1
ATOM 668 C C . TYR A 1 79 ? -9.671 -8.173 5.383 1.00 90.06 79 TYR A C 1
ATOM 670 O O . TYR A 1 79 ? -9.976 -9.220 4.816 1.00 90.06 79 TYR A O 1
ATOM 678 N N . SER A 1 80 ? -8.644 -8.122 6.234 1.00 89.12 80 SER A N 1
ATOM 679 C CA . SER A 1 80 ? -7.728 -9.267 6.422 1.00 89.12 80 SER A CA 1
ATOM 680 C C . SER A 1 80 ? -8.406 -10.561 6.890 1.00 89.12 80 SER A C 1
ATOM 682 O O . SER A 1 80 ? -7.917 -11.648 6.606 1.00 89.12 80 SER A O 1
ATOM 684 N N . SER A 1 81 ? -9.552 -10.465 7.567 1.00 87.81 81 SER A N 1
ATOM 685 C CA . SER A 1 81 ? -10.360 -11.614 7.997 1.00 87.81 81 SER A CA 1
ATOM 686 C C . SER A 1 81 ? -11.531 -11.948 7.063 1.00 87.81 81 SER A C 1
ATOM 688 O O . SER A 1 81 ? -12.211 -12.948 7.283 1.00 87.81 81 SER A O 1
ATOM 690 N N . LYS A 1 82 ? -11.787 -11.125 6.036 1.00 87.50 82 LYS A N 1
ATOM 691 C CA . LYS A 1 82 ? -12.944 -11.254 5.129 1.00 87.50 82 LYS A CA 1
ATOM 692 C C . LYS A 1 82 ? -12.587 -11.818 3.761 1.00 87.50 82 LYS A C 1
ATOM 694 O O . LYS A 1 82 ? -13.455 -12.382 3.102 1.00 87.50 82 LYS A O 1
ATOM 699 N N . ILE A 1 83 ? -11.340 -11.652 3.324 1.00 86.50 83 ILE A N 1
ATOM 700 C CA . ILE A 1 83 ? -10.880 -12.119 2.015 1.00 86.50 83 ILE A CA 1
ATOM 701 C C . ILE A 1 83 ? -9.658 -13.038 2.154 1.00 86.50 83 ILE A C 1
ATOM 703 O O . ILE A 1 83 ? -8.792 -12.783 2.991 1.00 86.50 83 ILE A O 1
ATOM 707 N N . PRO A 1 84 ? -9.562 -14.112 1.345 1.00 87.31 84 PRO A N 1
ATOM 708 C CA . PRO A 1 84 ? -8.368 -14.946 1.267 1.00 87.31 84 PRO A CA 1
ATOM 709 C C . PRO A 1 84 ? -7.103 -14.125 1.007 1.00 87.31 84 PRO A C 1
ATOM 711 O O . PRO A 1 84 ? -7.135 -13.156 0.251 1.00 87.31 84 PRO A O 1
ATOM 714 N N . PHE A 1 85 ? -5.974 -14.562 1.570 1.00 86.38 85 PHE A N 1
ATOM 715 C CA . PHE A 1 85 ? -4.700 -13.837 1.498 1.00 86.38 85 PHE A CA 1
ATOM 716 C C . PHE A 1 85 ? -4.280 -13.472 0.067 1.00 86.38 85 PHE A C 1
ATOM 718 O O . PHE A 1 85 ? -3.928 -12.328 -0.188 1.00 86.38 85 PHE A O 1
ATOM 725 N N . PHE A 1 86 ? -4.405 -14.401 -0.883 1.00 83.94 86 PHE A N 1
ATOM 726 C CA . PHE A 1 86 ? -4.105 -14.142 -2.296 1.00 83.94 86 PHE A CA 1
ATOM 727 C C . PHE A 1 86 ? -4.962 -13.010 -2.906 1.00 83.94 86 PHE A C 1
ATOM 729 O O . PHE A 1 86 ? -4.466 -12.189 -3.678 1.00 83.94 86 PHE A O 1
ATOM 736 N N . LEU A 1 87 ? -6.252 -12.936 -2.547 1.00 85.31 87 LEU A N 1
ATOM 737 C CA . LEU A 1 87 ? -7.118 -11.833 -2.984 1.00 85.31 87 LEU A CA 1
ATOM 738 C C . LEU A 1 87 ? -6.721 -10.532 -2.288 1.00 85.31 87 LEU A C 1
ATOM 740 O O . LEU A 1 87 ? -6.677 -9.482 -2.918 1.00 85.31 87 LEU A O 1
ATOM 744 N N . PHE A 1 88 ? -6.398 -10.611 -0.998 1.00 88.56 88 PHE A N 1
ATOM 745 C CA . PHE A 1 88 ? -5.983 -9.462 -0.206 1.00 88.56 88 PHE A CA 1
ATOM 746 C C . PHE A 1 88 ? -4.749 -8.772 -0.779 1.00 88.56 88 PHE A C 1
ATOM 748 O O . PHE A 1 88 ? -4.774 -7.558 -0.963 1.00 88.56 88 PHE A O 1
ATOM 755 N N . THR A 1 89 ? -3.691 -9.522 -1.098 1.00 87.25 89 THR A N 1
ATOM 756 C CA . THR A 1 89 ? -2.465 -8.944 -1.668 1.00 87.25 89 THR A CA 1
ATOM 757 C C . THR A 1 89 ? -2.740 -8.285 -3.019 1.00 87.25 89 THR A C 1
ATOM 759 O O . THR A 1 89 ? -2.322 -7.149 -3.244 1.00 87.25 89 THR A O 1
ATOM 762 N N . SER A 1 90 ? -3.544 -8.937 -3.865 1.00 84.06 90 SER A N 1
ATOM 763 C CA . SER A 1 90 ? -3.991 -8.398 -5.155 1.00 84.06 90 SER A CA 1
ATOM 764 C C . SER A 1 90 ? -4.793 -7.098 -5.003 1.00 84.06 90 SER A C 1
ATOM 766 O O . SER A 1 90 ? -4.582 -6.145 -5.751 1.00 84.06 90 SER A O 1
ATOM 768 N N . PHE A 1 91 ? -5.687 -7.019 -4.013 1.00 88.75 91 PHE A N 1
ATOM 769 C CA . PHE A 1 91 ? -6.479 -5.813 -3.754 1.00 88.75 91 PHE A CA 1
ATOM 770 C C . PHE A 1 91 ? -5.62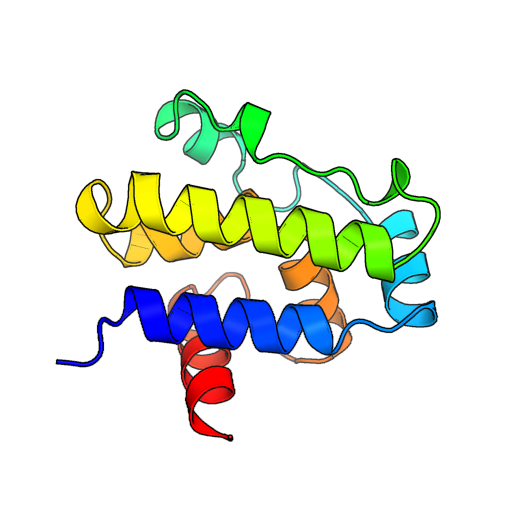7 -4.678 -3.206 1.00 88.75 91 PHE A C 1
ATOM 772 O O . PHE A 1 91 ? -5.794 -3.545 -3.640 1.00 88.75 91 PHE A O 1
ATOM 779 N N . VAL A 1 92 ? -4.687 -4.967 -2.304 1.00 90.25 92 VAL A N 1
ATOM 780 C CA . VAL A 1 92 ? -3.741 -3.958 -1.816 1.00 90.25 92 VAL A CA 1
ATOM 781 C C . VAL A 1 92 ? -2.939 -3.374 -2.979 1.00 90.25 92 VAL A C 1
ATOM 783 O O . VAL A 1 92 ? -2.825 -2.158 -3.087 1.00 90.25 92 VAL A O 1
ATOM 786 N N . LEU A 1 93 ? -2.446 -4.211 -3.893 1.00 86.38 93 LEU A N 1
ATOM 787 C CA . LEU A 1 93 ? -1.728 -3.740 -5.080 1.00 86.38 93 LEU A CA 1
ATOM 788 C C . LEU A 1 93 ? -2.587 -2.880 -6.002 1.00 86.38 93 LEU A C 1
ATOM 790 O O . LEU A 1 93 ? -2.106 -1.879 -6.518 1.00 86.38 93 LEU A O 1
ATOM 794 N N . ALA A 1 94 ? -3.847 -3.258 -6.207 1.00 85.44 94 ALA A N 1
ATOM 795 C CA . ALA A 1 94 ? -4.745 -2.503 -7.068 1.00 85.44 94 ALA A CA 1
ATOM 796 C C . ALA A 1 94 ? -5.181 -1.167 -6.447 1.00 85.44 94 ALA A C 1
ATOM 798 O O . ALA A 1 94 ? -5.203 -0.150 -7.131 1.00 85.44 94 ALA A O 1
ATOM 799 N N . ILE A 1 95 ? -5.506 -1.160 -5.152 1.00 87.81 95 ILE A N 1
ATOM 800 C CA . ILE A 1 95 ? -5.989 0.023 -4.425 1.00 87.81 95 ILE A CA 1
ATOM 801 C C . ILE A 1 95 ? -4.849 1.007 -4.151 1.00 87.81 95 ILE A C 1
ATOM 803 O O . ILE A 1 95 ? -5.033 2.216 -4.272 1.00 87.81 95 ILE A O 1
ATOM 807 N N . PHE A 1 96 ? -3.673 0.495 -3.782 1.00 89.69 96 PHE A N 1
ATOM 808 C CA . PHE A 1 96 ? -2.494 1.278 -3.406 1.00 89.69 96 PHE A CA 1
ATOM 809 C C . PHE A 1 96 ? -1.381 1.148 -4.459 1.00 89.69 96 PHE A C 1
ATOM 811 O O . PHE A 1 96 ? -0.192 1.034 -4.143 1.00 89.69 96 PHE A O 1
ATOM 818 N N . ASN A 1 97 ? -1.782 1.167 -5.730 1.00 87.00 97 ASN A N 1
ATOM 819 C CA . ASN A 1 97 ? -0.931 0.979 -6.908 1.00 87.00 97 ASN A CA 1
ATOM 820 C C . ASN A 1 97 ? 0.299 1.901 -6.971 1.00 87.00 97 ASN A C 1
ATOM 822 O O . ASN A 1 97 ? 1.286 1.524 -7.595 1.00 87.00 97 ASN A O 1
ATOM 826 N N . SER A 1 98 ? 0.296 3.060 -6.305 1.00 89.88 98 SER A N 1
ATOM 827 C CA . SER A 1 98 ? 1.449 3.967 -6.228 1.00 89.88 98 SER A CA 1
ATOM 828 C C . SER A 1 98 ? 2.701 3.289 -5.662 1.00 89.88 98 SER A C 1
ATOM 830 O O . SER A 1 98 ? 3.797 3.500 -6.172 1.00 89.88 98 SER A O 1
ATOM 832 N N . VAL A 1 99 ? 2.551 2.419 -4.657 1.00 88.94 99 VAL A N 1
ATOM 833 C CA . VAL A 1 99 ? 3.678 1.627 -4.131 1.00 88.94 99 VAL A CA 1
ATOM 834 C C . VAL A 1 99 ? 4.079 0.546 -5.132 1.00 88.94 99 VAL A C 1
ATOM 836 O O . VAL A 1 99 ? 5.262 0.284 -5.319 1.00 88.94 99 VAL A O 1
ATOM 839 N N . GLY A 1 100 ? 3.113 -0.031 -5.853 1.00 84.00 100 GLY A N 1
ATOM 840 C CA . GLY A 1 100 ? 3.400 -0.916 -6.982 1.00 84.00 100 GLY A CA 1
ATOM 841 C C . GLY A 1 100 ? 4.240 -0.231 -8.068 1.00 84.00 100 GLY A C 1
ATOM 842 O O . GLY A 1 100 ? 5.140 -0.856 -8.619 1.00 84.00 100 GLY A O 1
ATOM 843 N N . GLN A 1 101 ? 4.002 1.056 -8.345 1.00 86.31 101 GLN A N 1
ATOM 844 C CA . GLN A 1 101 ? 4.816 1.844 -9.277 1.00 86.31 101 GLN A CA 1
ATOM 845 C C . GLN A 1 101 ? 6.236 2.074 -8.757 1.00 86.31 101 GLN A C 1
ATOM 847 O O . GLN A 1 101 ? 7.181 1.853 -9.508 1.00 86.31 101 GLN A O 1
ATOM 852 N N . TYR A 1 102 ? 6.397 2.429 -7.477 1.00 89.62 102 TYR A N 1
ATOM 853 C CA . TYR A 1 102 ? 7.721 2.515 -6.851 1.00 89.62 102 TYR A CA 1
ATOM 854 C C . TYR A 1 102 ? 8.509 1.212 -7.036 1.00 89.62 102 TYR A C 1
ATOM 856 O O . TYR A 1 102 ? 9.635 1.218 -7.529 1.00 89.62 102 TYR A O 1
ATOM 864 N N . VAL A 1 103 ? 7.883 0.077 -6.722 1.00 86.62 103 VAL A N 1
ATOM 865 C CA . VAL A 1 103 ? 8.523 -1.233 -6.862 1.00 86.62 103 VAL A CA 1
ATOM 866 C C . VAL A 1 103 ? 8.898 -1.514 -8.322 1.00 86.62 103 VAL A C 1
ATOM 868 O O . VAL A 1 103 ? 9.993 -1.998 -8.564 1.00 86.62 103 VAL A O 1
ATOM 871 N N . LYS A 1 104 ? 8.074 -1.139 -9.311 1.00 83.56 104 LYS A N 1
ATOM 872 C CA . LYS A 1 104 ? 8.440 -1.253 -10.741 1.00 83.56 104 LYS A CA 1
ATOM 873 C C . LYS A 1 104 ? 9.657 -0.414 -11.134 1.00 83.56 104 LYS A C 1
ATOM 875 O O . LYS A 1 104 ? 10.359 -0.784 -12.069 1.00 83.56 104 LYS A O 1
ATOM 880 N N . TYR A 1 105 ? 9.891 0.723 -10.480 1.00 86.38 105 TYR A N 1
ATOM 881 C CA . TYR A 1 105 ? 11.040 1.580 -10.789 1.00 86.38 105 TYR A CA 1
ATOM 882 C C . TYR A 1 105 ? 12.347 1.045 -10.218 1.00 86.38 105 TYR A C 1
ATOM 884 O O . TYR A 1 105 ? 13.397 1.271 -10.818 1.00 86.38 105 TYR A O 1
ATOM 892 N N . HIS A 1 106 ? 12.274 0.346 -9.086 1.00 86.94 106 HIS A N 1
ATOM 893 C CA . HIS A 1 106 ? 13.447 -0.032 -8.294 1.00 86.94 106 HIS A CA 1
ATOM 894 C C . HIS A 1 106 ? 13.697 -1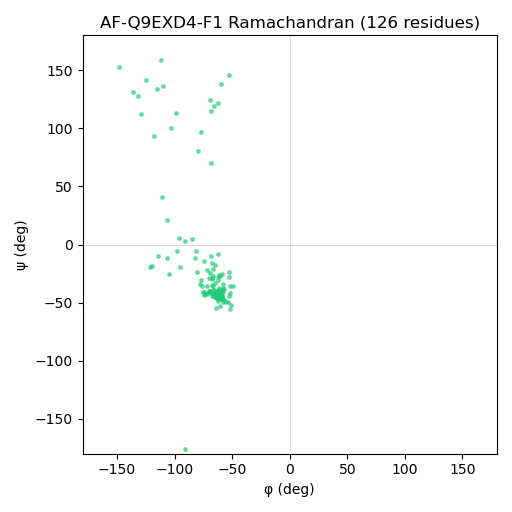.537 -8.227 1.00 86.94 106 HIS A C 1
ATOM 896 O O . HIS A 1 106 ? 14.740 -1.966 -7.737 1.00 86.94 106 HIS A O 1
ATOM 902 N N . CYS A 1 107 ? 12.760 -2.359 -8.691 1.00 83.25 107 CYS A N 1
ATOM 903 C CA . CY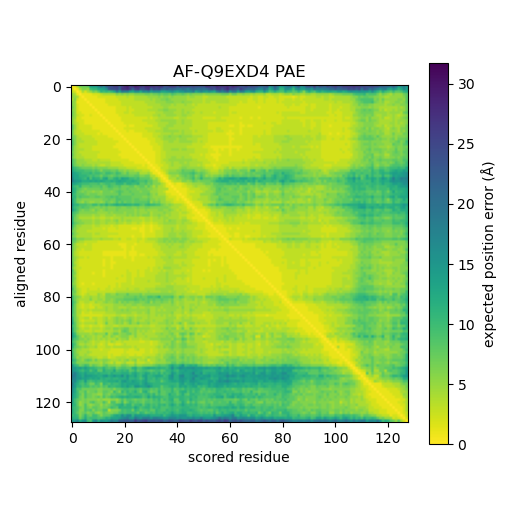S A 1 107 ? 12.844 -3.810 -8.623 1.00 83.25 107 CYS A CA 1
ATOM 904 C C . CYS A 1 107 ? 12.402 -4.437 -9.946 1.00 83.25 107 CYS A C 1
ATOM 906 O O . CYS A 1 107 ? 11.331 -4.136 -10.473 1.00 83.25 107 CYS A O 1
ATOM 908 N N . ASP A 1 108 ? 13.213 -5.366 -10.449 1.00 77.81 108 ASP A N 1
ATOM 909 C CA . ASP A 1 108 ? 12.859 -6.207 -11.591 1.00 77.81 108 ASP A CA 1
ATOM 910 C C . ASP A 1 108 ? 11.941 -7.346 -11.116 1.00 77.81 108 ASP A C 1
ATOM 912 O O . ASP A 1 108 ? 12.382 -8.448 -10.789 1.00 77.81 108 ASP A O 1
ATOM 916 N N . LEU A 1 109 ? 10.656 -7.024 -10.951 1.00 78.62 109 LEU A N 1
ATOM 917 C CA . LEU A 1 109 ? 9.618 -7.943 -10.486 1.00 78.62 109 LEU A CA 1
ATOM 918 C C . LEU A 1 109 ? 8.581 -8.183 -11.577 1.00 78.62 109 LEU A C 1
ATOM 920 O O . LEU A 1 109 ? 8.034 -7.247 -12.161 1.00 78.62 109 LEU A O 1
ATOM 924 N N . ASP A 1 110 ? 8.233 -9.451 -11.783 1.00 75.50 110 ASP A N 1
ATOM 925 C CA . ASP A 1 110 ? 7.106 -9.821 -12.629 1.00 75.50 110 ASP A CA 1
ATOM 926 C C . ASP A 1 110 ? 5.780 -9.599 -11.883 1.00 75.50 110 ASP A C 1
ATOM 928 O O . ASP A 1 110 ? 5.313 -10.447 -11.124 1.00 75.50 110 ASP A O 1
ATOM 932 N N . PHE A 1 111 ? 5.145 -8.450 -12.121 1.00 71.81 111 PHE A N 1
ATOM 933 C CA . PHE A 1 111 ? 3.833 -8.114 -11.550 1.00 71.81 111 PHE A CA 1
ATOM 934 C C . PHE A 1 111 ? 2.679 -8.962 -12.096 1.00 71.81 111 PHE A C 1
ATOM 936 O O . PHE A 1 111 ? 1.573 -8.885 -11.561 1.00 71.81 111 PHE A O 1
ATOM 943 N N . THR A 1 112 ? 2.907 -9.755 -13.145 1.00 70.56 112 THR A N 1
ATOM 944 C CA . THR A 1 112 ? 1.930 -10.743 -13.617 1.00 70.56 112 THR A CA 1
ATOM 945 C C . THR A 1 112 ? 1.996 -12.043 -12.815 1.00 70.56 112 THR A C 1
ATOM 947 O O . THR A 1 112 ? 1.067 -12.845 -12.894 1.00 70.56 112 THR A O 1
ATOM 950 N N . ASN A 1 113 ? 3.039 -12.217 -11.990 1.00 74.12 113 ASN A N 1
ATOM 951 C CA . ASN A 1 113 ? 3.205 -13.309 -11.041 1.00 74.12 113 ASN A CA 1
ATOM 952 C C . ASN A 1 113 ? 2.898 -12.835 -9.599 1.00 74.12 113 ASN A C 1
ATOM 954 O O . ASN A 1 113 ? 3.756 -12.239 -8.939 1.00 74.12 113 ASN A O 1
ATOM 958 N N . PRO A 1 1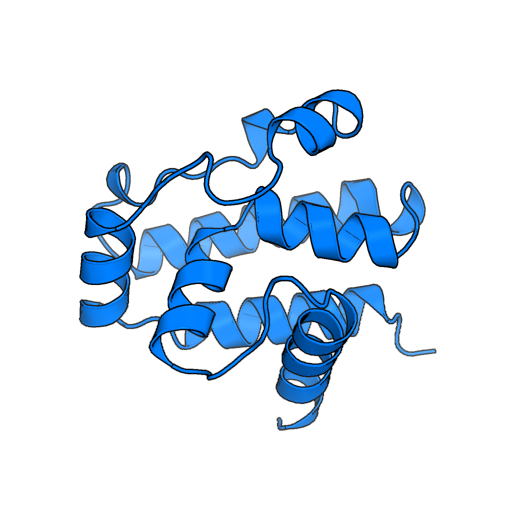14 ? 1.700 -13.124 -9.052 1.00 68.94 114 PRO A N 1
ATOM 959 C CA . PRO A 1 114 ? 1.309 -12.681 -7.711 1.00 68.94 114 PRO A CA 1
ATOM 960 C C . PRO A 1 114 ? 2.217 -13.199 -6.589 1.00 68.94 114 PRO A C 1
ATOM 962 O O . PRO A 1 114 ? 2.346 -12.541 -5.550 1.00 68.94 114 PRO A O 1
ATOM 965 N N . ASP A 1 115 ? 2.856 -14.357 -6.785 1.00 77.31 115 ASP A N 1
ATOM 966 C CA . ASP A 1 115 ? 3.763 -14.933 -5.794 1.00 77.31 115 ASP A CA 1
ATOM 967 C C . ASP A 1 115 ? 5.038 -14.100 -5.675 1.00 77.31 115 ASP A C 1
ATOM 969 O O . ASP A 1 115 ? 5.478 -13.839 -4.559 1.00 77.31 115 ASP A O 1
ATOM 973 N N . ALA A 1 116 ? 5.587 -13.607 -6.791 1.00 81.94 116 ALA A N 1
ATOM 974 C CA . ALA A 1 116 ? 6.780 -12.759 -6.784 1.00 81.94 116 ALA A CA 1
ATOM 975 C C . ALA A 1 116 ? 6.548 -11.476 -5.973 1.00 81.94 116 ALA A C 1
ATOM 977 O O . ALA A 1 116 ? 7.362 -11.111 -5.124 1.00 81.94 116 ALA A O 1
ATOM 978 N N . VAL A 1 117 ? 5.393 -10.833 -6.165 1.00 75.75 117 VAL A N 1
ATOM 979 C CA . VAL A 1 117 ? 5.042 -9.604 -5.441 1.00 75.75 117 VAL A CA 1
ATOM 980 C C . VAL A 1 117 ? 4.761 -9.880 -3.961 1.00 75.75 117 VAL A C 1
ATOM 982 O O . VAL A 1 117 ? 5.191 -9.132 -3.082 1.00 75.75 117 VAL A O 1
ATOM 985 N N . THR A 1 118 ? 4.079 -10.986 -3.663 1.00 79.75 118 THR A N 1
ATOM 986 C CA . THR A 1 118 ? 3.815 -11.417 -2.284 1.00 79.75 118 THR A CA 1
ATOM 987 C C . THR A 1 118 ? 5.110 -11.735 -1.537 1.00 79.75 118 THR A C 1
ATOM 989 O O . THR A 1 118 ? 5.264 -11.338 -0.380 1.00 79.75 118 THR A O 1
ATOM 992 N N . ILE A 1 119 ? 6.042 -12.438 -2.188 1.00 83.44 119 ILE A N 1
ATOM 993 C CA . ILE A 1 119 ? 7.363 -12.762 -1.644 1.00 83.44 119 ILE A CA 1
ATOM 994 C C . ILE A 1 119 ? 8.146 -11.477 -1.389 1.00 83.44 119 ILE A C 1
ATOM 996 O O . ILE A 1 119 ? 8.610 -11.303 -0.268 1.00 83.44 119 ILE A O 1
ATOM 1000 N N . PHE A 1 120 ? 8.197 -10.555 -2.356 1.00 86.62 120 PHE A N 1
ATOM 1001 C CA . PHE A 1 120 ? 8.902 -9.281 -2.212 1.00 86.62 120 PHE A CA 1
ATOM 1002 C C . PHE A 1 120 ? 8.487 -8.519 -0.947 1.00 86.62 120 PHE A C 1
ATOM 1004 O O . PHE A 1 12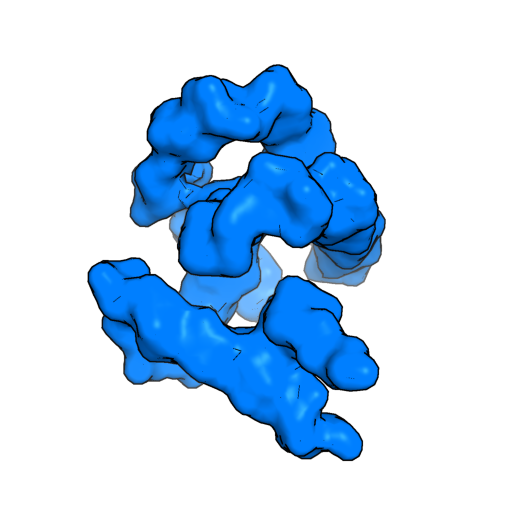0 ? 9.329 -8.224 -0.099 1.00 86.62 120 PHE A O 1
ATOM 1011 N N . PHE A 1 121 ? 7.189 -8.250 -0.766 1.00 84.81 121 PHE A N 1
ATOM 1012 C CA . PHE A 1 121 ? 6.734 -7.513 0.417 1.00 84.81 121 PHE A CA 1
ATOM 1013 C C . PHE A 1 121 ? 6.925 -8.314 1.704 1.00 84.81 121 PHE A C 1
ATOM 1015 O O . PHE A 1 121 ? 7.249 -7.751 2.744 1.00 84.81 121 PHE A O 1
ATOM 1022 N N . ARG A 1 122 ? 6.770 -9.640 1.667 1.00 79.62 122 ARG A N 1
ATOM 1023 C CA . ARG A 1 122 ? 7.024 -10.463 2.853 1.00 79.62 122 ARG A CA 1
ATOM 1024 C C . ARG A 1 122 ? 8.503 -10.462 3.249 1.00 79.62 122 ARG A C 1
ATOM 1026 O O . ARG A 1 122 ? 8.784 -10.535 4.439 1.00 79.62 122 ARG A O 1
ATOM 1033 N N . GLU A 1 123 ? 9.418 -10.436 2.286 1.00 84.31 123 GLU A N 1
ATOM 1034 C CA . GLU A 1 123 ? 10.865 -10.423 2.524 1.00 84.31 123 GLU A CA 1
ATOM 1035 C C . GLU A 1 123 ? 11.368 -9.055 2.964 1.00 84.31 123 GLU A C 1
ATOM 1037 O O . GLU A 1 123 ? 12.223 -9.009 3.843 1.00 84.31 123 GLU A O 1
ATOM 1042 N N . LYS A 1 124 ? 10.795 -7.961 2.443 1.00 81.56 124 LYS A N 1
ATOM 1043 C CA . LYS A 1 124 ? 11.032 -6.611 2.979 1.00 81.56 124 LYS A CA 1
ATOM 1044 C C . LYS A 1 124 ? 10.802 -6.589 4.491 1.00 81.56 124 LYS A C 1
ATOM 1046 O O . LYS A 1 124 ? 11.747 -6.387 5.239 1.00 81.56 124 LYS A O 1
ATOM 1051 N N . ALA A 1 125 ? 9.638 -7.074 4.930 1.00 79.50 125 ALA A N 1
ATOM 1052 C CA . ALA A 1 125 ? 9.273 -7.152 6.346 1.00 79.50 125 ALA A CA 1
ATOM 1053 C C . ALA A 1 125 ? 10.162 -8.047 7.239 1.00 79.50 125 ALA A C 1
ATOM 1055 O O . ALA A 1 125 ? 9.911 -8.118 8.442 1.00 79.50 125 ALA A O 1
ATOM 1056 N N . LEU A 1 126 ? 11.091 -8.826 6.673 1.00 71.69 126 LEU A N 1
ATOM 1057 C CA . LEU A 1 126 ? 12.005 -9.705 7.414 1.00 71.69 126 LEU A CA 1
ATOM 1058 C C . LEU A 1 126 ? 13.445 -9.178 7.460 1.00 71.69 126 LEU A C 1
ATOM 1060 O O . LEU A 1 126 ? 14.249 -9.760 8.185 1.00 71.69 126 LEU A O 1
ATOM 1064 N N . ASN A 1 127 ? 13.778 -8.161 6.661 1.00 57.84 127 ASN A N 1
ATOM 1065 C CA . ASN A 1 127 ? 15.143 -7.645 6.536 1.00 57.84 127 ASN A CA 1
ATOM 1066 C C . ASN A 1 127 ? 15.472 -6.501 7.519 1.00 57.84 127 ASN A C 1
ATOM 1068 O O . ASN A 1 127 ? 16.602 -6.016 7.483 1.00 57.84 127 ASN A O 1
ATOM 1072 N N . ASP A 1 128 ? 14.540 -6.144 8.410 1.00 43.25 128 ASP A N 1
ATOM 1073 C CA . ASP A 1 128 ? 14.744 -5.322 9.621 1.00 43.25 128 ASP A CA 1
ATOM 1074 C C . ASP A 1 128 ? 14.639 -6.186 10.894 1.00 43.25 128 ASP A C 1
ATOM 1076 O O . ASP A 1 128 ? 15.445 -5.973 11.833 1.00 43.25 128 ASP A O 1
#

Radius of gyration: 13.57 Å; Cα contacts (8 Å, |Δi|>4): 115; chains: 1; bounding box: 33×36×29 Å

Mean predicted aligned error: 5.59 Å

pLDDT: mean 86.12, std 9.72, range [41.81, 96.62]